Protein AF-A0A973T9R2-F1 (afdb_monomer)

Solvent-accessible surface area (backbone atoms only — not comparable to full-atom values): 7652 Å² total; per-residue (Å²): 137,86,81,77,84,55,82,90,50,76,92,58,53,75,46,63,43,57,31,94,32,31,40,74,56,87,58,43,52,46,70,20,38,47,49,65,21,97,86,52,51,66,20,32,44,98,87,63,55,50,24,37,37,25,41,32,60,52,87,89,75,90,58,93,91,60,88,49,51,20,28,37,34,35,34,57,46,86,82,59,87,58,26,47,37,45,78,46,32,70,44,27,43,48,70,53,49,47,52,45,41,58,73,61,56,57,79,26,38,71,45,43,37,56,49,40,61,68,42,70,58,60,74,78,76,70,79,78,78,81,125

Sequence (131 aa):
MRWDEVPEDRGRVRFAAPAGTVEGYGGRGLNGRALHPKAGYLFPDRYGEGWWVIFQPWPDQDGPGRKVPGDILACNDSYGDVVHVLVLAAGVWEDDAEAAFRAKVPASLGDAARVAAAVAHLSPRAPRAAG

Secondary structure (DSSP, 8-state):
------GGGTTPPEEEE-GGGEESSTT--EEEEE---TT-SEEE-TTS-EEEEEEEEPS----TTPPPEEEEEEES-SSSSSEEEEEEEEEEEHHHHHHHHHHH---SHHHHHHHHHTSPBPP--------

Nearest PDB structures (foldseek):
  5ay9-assembly1_A  TM=2.789E-01  e=5.767E+00  Ruminococcus albus 7 = DSM 20455

Structure (mmCIF, N/CA/C/O backbone):
data_AF-A0A973T9R2-F1
#
_entry.id   AF-A0A973T9R2-F1
#
loop_
_atom_site.group_PDB
_atom_site.id
_atom_site.type_symbol
_atom_site.label_atom_id
_atom_site.label_alt_id
_atom_site.label_comp_id
_atom_site.label_asym_id
_atom_site.label_entity_id
_atom_site.label_seq_id
_atom_site.pdbx_PDB_ins_code
_atom_site.Cartn_x
_atom_site.Cartn_y
_atom_site.Cartn_z
_atom_site.occupancy
_atom_site.B_iso_or_equiv
_atom_site.auth_seq_id
_atom_site.auth_comp_id
_atom_site.auth_asym_id
_atom_site.auth_atom_id
_atom_site.pdbx_PDB_model_num
ATOM 1 N N . MET A 1 1 ? -16.378 9.617 -14.327 1.00 37.06 1 MET A N 1
ATOM 2 C CA . MET A 1 1 ? -16.455 10.025 -12.908 1.00 37.06 1 MET A CA 1
ATOM 3 C C . MET A 1 1 ? -15.289 10.959 -12.652 1.00 37.06 1 MET A C 1
ATOM 5 O O . MET A 1 1 ? -14.155 10.553 -12.874 1.00 37.06 1 MET A O 1
ATOM 9 N N . ARG A 1 2 ? -15.571 12.227 -12.349 1.00 39.16 2 ARG A N 1
ATOM 10 C CA . ARG A 1 2 ? -14.562 13.265 -12.117 1.00 39.16 2 ARG A CA 1
ATOM 11 C C . ARG A 1 2 ? -14.284 13.260 -10.616 1.00 39.16 2 ARG A C 1
ATOM 13 O O . ARG A 1 2 ? -15.202 13.484 -9.840 1.00 39.16 2 ARG A O 1
ATOM 20 N N . TRP A 1 3 ? -13.077 12.862 -10.234 1.00 51.47 3 TRP A N 1
ATOM 21 C CA . TRP A 1 3 ? -12.670 12.761 -8.837 1.00 51.47 3 TRP A CA 1
ATOM 22 C C . TRP A 1 3 ? -11.975 14.063 -8.469 1.00 51.47 3 TRP A C 1
ATOM 24 O O . TRP A 1 3 ? -10.796 14.227 -8.774 1.00 51.47 3 TRP A O 1
ATOM 34 N N . ASP A 1 4 ? -12.739 14.998 -7.910 1.00 46.72 4 ASP A N 1
ATOM 35 C CA . ASP A 1 4 ? -12.203 16.264 -7.429 1.00 46.72 4 ASP A CA 1
ATOM 36 C C . ASP A 1 4 ? -11.236 16.009 -6.263 1.00 46.72 4 ASP A C 1
ATOM 38 O O . ASP A 1 4 ? -11.481 15.192 -5.375 1.00 46.72 4 ASP A O 1
ATOM 42 N N . GLU A 1 5 ? -10.089 16.669 -6.342 1.00 39.25 5 GLU A N 1
ATOM 43 C CA . GLU A 1 5 ? -8.958 16.574 -5.427 1.00 39.25 5 GLU A CA 1
ATOM 44 C C . GLU A 1 5 ? -9.387 17.047 -4.027 1.00 39.25 5 GLU A C 1
ATOM 46 O O . GLU A 1 5 ? -9.730 18.216 -3.827 1.00 39.25 5 GLU A O 1
ATOM 51 N N . VAL A 1 6 ? -9.418 16.136 -3.051 1.00 50.72 6 VAL A N 1
ATOM 52 C CA . VAL A 1 6 ? -9.781 16.475 -1.669 1.00 50.72 6 VAL A CA 1
ATOM 53 C C . VAL A 1 6 ? -8.596 17.229 -1.043 1.00 50.72 6 VAL A C 1
ATOM 55 O O . VAL A 1 6 ? -7.455 16.800 -1.215 1.00 50.72 6 VAL A O 1
ATOM 58 N N . PRO A 1 7 ? -8.796 18.343 -0.311 1.00 48.16 7 PRO A N 1
ATOM 59 C CA . PRO A 1 7 ? -7.695 19.153 0.234 1.00 48.16 7 PRO A CA 1
ATOM 60 C C . PRO A 1 7 ? -6.681 18.385 1.100 1.00 48.16 7 PRO A C 1
ATOM 62 O O . PRO A 1 7 ? -5.526 18.798 1.202 1.00 48.16 7 PRO A O 1
ATOM 65 N N . GLU A 1 8 ? -7.114 17.276 1.702 1.00 51.78 8 GLU A N 1
ATOM 66 C CA . GLU A 1 8 ? -6.324 16.363 2.540 1.00 51.78 8 GLU A CA 1
ATOM 67 C C . GLU A 1 8 ? -5.262 15.574 1.745 1.00 51.78 8 GLU A C 1
ATOM 69 O O . GLU A 1 8 ? -4.280 15.111 2.325 1.00 51.78 8 GLU A O 1
ATOM 74 N N . ASP A 1 9 ? -5.397 15.492 0.415 1.00 52.94 9 ASP A N 1
ATOM 75 C CA . ASP A 1 9 ? -4.474 14.783 -0.478 1.00 52.94 9 ASP A CA 1
ATOM 76 C C . ASP A 1 9 ? -3.363 15.685 -1.060 1.00 52.94 9 ASP A C 1
ATOM 78 O O . ASP A 1 9 ? -2.525 15.218 -1.836 1.00 52.94 9 ASP A O 1
ATOM 82 N N . ARG A 1 10 ? -3.292 16.974 -0.685 1.00 48.12 10 ARG A N 1
ATOM 83 C CA . ARG A 1 10 ? -2.258 17.898 -1.197 1.00 48.12 10 ARG A CA 1
ATOM 84 C C . ARG A 1 10 ? -0.843 17.389 -0.889 1.00 48.12 10 ARG A C 1
ATOM 86 O O . ARG A 1 10 ? -0.380 17.444 0.247 1.00 48.12 10 ARG A O 1
ATOM 93 N N . GLY A 1 11 ? -0.137 16.952 -1.935 1.00 58.12 11 GLY A N 1
ATOM 94 C CA . GLY A 1 11 ? 1.235 16.434 -1.868 1.00 58.12 11 GLY A CA 1
ATOM 95 C C . GLY A 1 11 ? 1.349 14.912 -1.730 1.00 58.12 11 GLY A C 1
ATOM 96 O O . GLY A 1 11 ? 2.468 14.402 -1.685 1.00 58.12 11 GLY A O 1
ATOM 97 N N . ARG A 1 12 ? 0.229 14.180 -1.686 1.00 70.62 12 ARG A N 1
ATOM 98 C CA . ARG A 1 12 ? 0.200 12.711 -1.685 1.00 70.62 12 ARG A CA 1
ATOM 99 C C . ARG A 1 12 ? 0.080 12.193 -3.118 1.00 70.62 12 ARG A C 1
ATOM 101 O O . ARG A 1 12 ? -0.707 12.706 -3.908 1.00 70.62 12 ARG A O 1
ATOM 108 N N . VAL A 1 13 ? 0.853 11.164 -3.466 1.00 80.00 13 VAL A N 1
ATOM 109 C CA . VAL A 1 13 ? 0.741 10.521 -4.784 1.00 80.00 13 VAL A CA 1
ATOM 110 C C . VAL A 1 13 ? -0.410 9.524 -4.750 1.00 80.00 13 VAL A C 1
ATOM 112 O O . VAL A 1 13 ? -0.435 8.617 -3.919 1.00 80.00 13 VAL A O 1
ATOM 115 N N . ARG A 1 14 ? -1.374 9.699 -5.653 1.00 81.06 14 ARG A N 1
ATOM 116 C CA . ARG A 1 14 ? -2.530 8.813 -5.788 1.00 81.06 14 ARG A CA 1
ATOM 117 C C . ARG A 1 14 ? -2.238 7.699 -6.785 1.00 81.06 14 ARG A C 1
ATOM 119 O O . ARG A 1 14 ? -1.619 7.932 -7.819 1.00 81.06 14 ARG A O 1
ATOM 126 N N . PHE A 1 15 ? -2.749 6.512 -6.487 1.00 84.69 15 PHE A N 1
ATOM 127 C CA . PHE A 1 15 ? -2.712 5.354 -7.364 1.00 84.69 15 PHE A CA 1
ATOM 128 C C . PHE A 1 15 ? -4.139 4.851 -7.571 1.00 84.69 15 PHE A C 1
ATOM 130 O O . PHE A 1 15 ? -4.838 4.523 -6.609 1.00 84.69 15 PHE A O 1
ATOM 137 N N . ALA A 1 16 ? -4.591 4.806 -8.821 1.00 85.88 16 ALA A N 1
ATOM 138 C CA . ALA A 1 16 ? -5.943 4.382 -9.148 1.00 85.88 16 ALA A CA 1
ATOM 139 C C . ALA A 1 16 ? -5.944 3.454 -10.360 1.00 85.88 16 ALA A C 1
ATOM 141 O O . ALA A 1 16 ? -5.276 3.729 -11.352 1.00 85.88 16 ALA A O 1
ATOM 142 N N . ALA A 1 17 ? -6.732 2.385 -10.275 1.00 85.50 17 ALA A N 1
ATOM 143 C CA . ALA A 1 17 ? -6.922 1.423 -11.351 1.00 85.50 17 ALA A CA 1
ATOM 144 C C . ALA A 1 17 ? -8.376 0.923 -11.337 1.00 85.50 17 ALA A C 1
ATOM 146 O O . ALA A 1 17 ? -8.913 0.628 -10.264 1.00 85.50 17 ALA A O 1
ATOM 147 N N . PRO A 1 18 ? -9.064 0.844 -12.486 1.00 84.69 18 PRO A N 1
ATOM 148 C CA . PRO A 1 18 ? -10.431 0.341 -12.532 1.00 84.69 18 PRO A CA 1
ATOM 149 C C . PRO A 1 18 ? -10.499 -1.160 -12.207 1.00 84.69 18 PRO A C 1
ATOM 151 O O . PRO A 1 18 ? -9.586 -1.920 -12.492 1.00 84.69 18 PRO A O 1
ATOM 154 N N . ALA A 1 19 ? -11.629 -1.613 -11.658 1.00 83.94 19 ALA A N 1
ATOM 155 C CA . ALA A 1 19 ? -11.846 -3.010 -11.257 1.00 83.94 19 ALA A CA 1
ATOM 156 C C . ALA A 1 19 ? -11.546 -4.049 -12.356 1.00 83.94 19 ALA A C 1
ATOM 158 O O . ALA A 1 19 ? -11.054 -5.132 -12.062 1.00 83.94 19 ALA A O 1
ATOM 159 N N . GLY A 1 20 ? -11.820 -3.709 -13.620 1.00 82.44 20 GLY A N 1
ATOM 160 C CA . GLY A 1 20 ? -11.590 -4.594 -14.766 1.00 82.44 20 GLY A CA 1
ATOM 161 C C . GLY A 1 20 ? -10.125 -4.755 -15.180 1.00 82.44 20 GLY A C 1
ATOM 162 O O . GLY A 1 20 ? -9.849 -5.586 -16.035 1.00 82.44 20 GLY A O 1
ATOM 163 N N . THR A 1 21 ? -9.205 -3.983 -14.599 1.00 84.69 21 THR A N 1
ATOM 164 C CA . THR A 1 21 ? -7.768 -4.039 -14.905 1.00 84.69 21 THR A CA 1
ATOM 165 C C . THR A 1 21 ? -6.946 -4.452 -13.686 1.00 84.69 21 THR A C 1
ATOM 167 O O . THR A 1 21 ? -5.733 -4.305 -13.704 1.00 84.69 21 THR A O 1
ATOM 170 N N . VAL A 1 22 ? -7.580 -4.909 -12.599 1.00 85.06 22 VAL A N 1
ATOM 171 C CA . VAL A 1 22 ? -6.899 -5.260 -11.345 1.00 85.06 22 VAL A CA 1
ATOM 172 C C . VAL A 1 22 ? -6.923 -6.767 -11.133 1.00 85.06 22 VAL A C 1
ATOM 174 O O . VAL A 1 22 ? -7.982 -7.374 -10.966 1.00 85.06 22 VAL A O 1
ATOM 177 N N . GLU A 1 23 ? -5.739 -7.360 -11.040 1.00 86.06 23 GLU A N 1
ATOM 178 C CA . GLU A 1 23 ? -5.553 -8.769 -10.708 1.00 86.06 23 GLU A CA 1
ATOM 179 C C . GLU A 1 23 ? -4.979 -8.936 -9.298 1.00 86.06 23 GLU A C 1
ATOM 181 O O . GLU A 1 23 ? -4.170 -8.139 -8.835 1.00 86.06 23 GLU A O 1
ATOM 186 N N . GLY A 1 24 ? -5.394 -9.991 -8.591 1.00 83.50 24 GLY A N 1
ATOM 187 C CA . GLY A 1 24 ? -4.877 -10.304 -7.250 1.00 83.50 24 GLY A CA 1
ATOM 188 C C . GLY A 1 24 ? -5.596 -9.614 -6.082 1.00 83.50 24 GLY A C 1
ATOM 189 O O . GLY A 1 24 ? -5.279 -9.893 -4.929 1.00 83.50 24 GLY A O 1
ATOM 190 N N . TYR A 1 25 ? -6.618 -8.786 -6.344 1.00 89.25 25 TYR A N 1
ATOM 191 C CA . TYR A 1 25 ? -7.376 -8.069 -5.302 1.00 89.25 25 TYR A CA 1
ATOM 192 C C . TYR A 1 25 ? -8.903 -8.282 -5.350 1.00 89.25 25 TYR A C 1
ATOM 194 O O . TYR A 1 25 ? -9.704 -7.403 -5.020 1.00 89.25 25 TYR A O 1
ATOM 202 N N . GLY A 1 26 ? -9.328 -9.483 -5.753 1.00 82.56 26 GLY A N 1
ATOM 203 C CA . GLY A 1 26 ? -10.739 -9.889 -5.723 1.00 82.56 26 GLY A CA 1
ATOM 204 C C . GLY A 1 26 ? -11.635 -9.129 -6.707 1.00 82.56 26 GLY A C 1
ATOM 205 O O . GLY A 1 26 ? -12.802 -8.900 -6.403 1.00 82.56 26 GLY A O 1
ATOM 206 N N . GLY A 1 27 ? -11.087 -8.692 -7.848 1.00 78.62 27 GLY A N 1
ATOM 207 C CA . GLY A 1 27 ? -11.819 -7.941 -8.876 1.00 78.62 27 GLY A CA 1
ATOM 208 C C . GLY A 1 27 ? -12.251 -6.538 -8.442 1.00 78.62 27 GLY A C 1
ATOM 209 O O . GLY A 1 27 ? -13.145 -5.955 -9.047 1.00 78.62 27 GLY A O 1
ATOM 210 N N . ARG A 1 28 ? -11.665 -6.001 -7.364 1.00 82.75 28 ARG A N 1
ATOM 211 C CA . ARG A 1 28 ? -11.933 -4.644 -6.879 1.00 82.75 28 ARG A CA 1
ATOM 212 C C . ARG A 1 28 ? -10.999 -3.653 -7.558 1.00 82.75 28 ARG A C 1
ATOM 214 O O . ARG A 1 28 ? -9.825 -3.942 -7.759 1.00 82.75 28 ARG A O 1
ATOM 221 N N . GLY A 1 29 ? -11.524 -2.471 -7.872 1.00 85.31 29 GLY A N 1
ATOM 222 C CA . GLY A 1 29 ? -10.698 -1.353 -8.316 1.00 85.31 29 GLY A CA 1
ATOM 223 C C . GLY A 1 29 ? -9.809 -0.837 -7.189 1.00 85.31 29 GLY A C 1
ATOM 224 O O . GLY A 1 29 ? -10.063 -1.082 -6.008 1.00 85.31 29 GLY A O 1
ATOM 225 N N . LEU A 1 30 ? -8.789 -0.087 -7.577 1.00 86.69 30 LEU A N 1
ATOM 226 C CA . LEU A 1 30 ? -7.888 0.609 -6.679 1.00 86.69 30 LEU A CA 1
ATOM 227 C C . LEU A 1 30 ? -8.178 2.103 -6.717 1.00 86.69 30 LEU A C 1
ATOM 229 O O . LEU A 1 30 ? -8.393 2.704 -7.771 1.00 86.69 30 LEU A O 1
ATOM 233 N N . ASN A 1 31 ? -8.149 2.697 -5.541 1.00 87.50 31 ASN A N 1
ATOM 234 C CA . ASN A 1 31 ? -8.163 4.122 -5.297 1.00 87.50 31 ASN A CA 1
ATOM 235 C C . ASN A 1 31 ? -7.416 4.364 -3.984 1.00 87.50 31 ASN A C 1
ATOM 237 O O . ASN A 1 31 ? -8.036 4.578 -2.942 1.00 87.50 31 ASN A O 1
ATOM 241 N N . GLY A 1 32 ? -6.097 4.213 -4.036 1.00 86.81 32 GLY A N 1
ATOM 242 C CA . GLY A 1 32 ? -5.229 4.275 -2.873 1.00 86.81 32 GLY A CA 1
ATOM 243 C C . GLY A 1 32 ? -4.226 5.417 -2.947 1.00 86.81 32 GLY A C 1
ATOM 244 O O . GLY A 1 32 ? -4.077 6.105 -3.961 1.00 86.81 32 GLY A O 1
ATOM 245 N N . ARG A 1 33 ? -3.525 5.613 -1.835 1.00 88.12 33 ARG A N 1
ATOM 246 C CA . ARG A 1 33 ? -2.510 6.653 -1.655 1.00 88.12 33 ARG A CA 1
ATOM 247 C C . ARG A 1 33 ? -1.159 6.006 -1.432 1.00 88.12 33 ARG A C 1
ATOM 249 O O . ARG A 1 33 ? -1.055 5.086 -0.629 1.00 88.12 33 ARG A O 1
ATOM 256 N N . ALA A 1 34 ? -0.129 6.465 -2.129 1.00 88.25 34 ALA A N 1
ATOM 257 C CA . ALA A 1 34 ? 1.212 5.930 -1.967 1.00 88.25 34 ALA A CA 1
ATOM 258 C C . ALA A 1 34 ? 1.727 6.202 -0.547 1.00 88.25 34 ALA A C 1
ATOM 260 O O . ALA A 1 34 ? 1.740 7.345 -0.084 1.00 88.25 34 ALA A O 1
ATOM 261 N N . LEU A 1 35 ? 2.172 5.148 0.136 1.00 86.19 35 LEU A N 1
ATOM 262 C CA . LEU A 1 35 ? 2.829 5.276 1.430 1.00 86.19 35 LEU A CA 1
ATOM 263 C C . LEU A 1 35 ? 4.244 5.802 1.170 1.00 86.19 35 LEU A C 1
ATOM 265 O O . LEU A 1 35 ? 5.045 5.137 0.521 1.00 86.19 35 LEU A O 1
ATOM 269 N N . HIS A 1 36 ? 4.529 7.027 1.623 1.00 70.12 36 HIS A N 1
ATOM 270 C CA . HIS A 1 36 ? 5.759 7.757 1.303 1.00 70.12 36 HIS A CA 1
ATOM 271 C C . HIS A 1 36 ? 6.856 7.534 2.361 1.00 70.12 36 HIS A C 1
ATOM 273 O O . HIS A 1 36 ? 6.892 8.246 3.369 1.00 70.12 36 HIS A O 1
ATOM 279 N N . PRO A 1 37 ? 7.846 6.649 2.153 1.00 62.28 37 PRO A N 1
ATOM 280 C CA . PRO A 1 37 ? 9.127 6.800 2.824 1.00 62.28 37 PRO A CA 1
ATOM 281 C C . PRO A 1 37 ? 9.969 7.860 2.115 1.00 62.28 37 PRO A C 1
ATOM 283 O O . PRO A 1 37 ? 9.849 8.071 0.911 1.00 62.28 37 PRO A O 1
ATOM 286 N N . LYS A 1 38 ? 10.891 8.502 2.842 1.00 61.75 38 LYS A N 1
ATOM 287 C CA . LYS A 1 38 ? 11.829 9.507 2.293 1.00 61.75 38 LYS A CA 1
ATOM 288 C C . LYS A 1 38 ? 12.603 9.050 1.038 1.00 61.75 38 LYS A C 1
ATOM 290 O O . LYS A 1 38 ? 13.135 9.899 0.336 1.00 61.75 38 LYS A O 1
ATOM 295 N N . ALA A 1 39 ? 12.683 7.743 0.786 1.00 61.62 39 ALA A N 1
ATOM 296 C CA . ALA A 1 39 ? 13.410 7.129 -0.323 1.00 61.62 39 ALA A CA 1
ATOM 297 C C . ALA A 1 39 ? 12.636 7.078 -1.659 1.00 61.62 39 ALA A C 1
ATOM 299 O O . ALA A 1 39 ? 13.231 6.728 -2.673 1.00 61.62 39 ALA A O 1
ATOM 300 N N . GLY A 1 40 ? 11.346 7.433 -1.683 1.00 74.75 40 GLY A N 1
ATOM 301 C CA . GLY A 1 40 ? 10.495 7.348 -2.878 1.00 74.75 40 GLY A CA 1
ATOM 302 C C . GLY A 1 40 ? 9.353 6.343 -2.716 1.00 74.75 40 GLY A C 1
ATOM 303 O O . GLY A 1 40 ? 9.103 5.862 -1.616 1.00 74.75 40 GLY A O 1
ATOM 304 N N . TYR A 1 41 ? 8.642 6.057 -3.809 1.00 76.31 41 TYR A N 1
ATOM 305 C CA . TYR A 1 41 ? 7.382 5.290 -3.794 1.00 76.31 41 TYR A CA 1
ATOM 306 C C . TYR A 1 41 ? 7.462 3.918 -4.472 1.00 76.31 41 TYR A C 1
ATOM 308 O O . TYR A 1 41 ? 6.515 3.139 -4.380 1.00 76.31 41 TYR A O 1
ATOM 316 N N . LEU A 1 42 ? 8.570 3.649 -5.168 1.00 85.44 42 LEU A N 1
ATOM 317 C CA . LEU A 1 42 ? 8.809 2.420 -5.914 1.00 85.44 42 LEU A CA 1
ATOM 318 C C . LEU A 1 42 ? 9.830 1.566 -5.175 1.00 85.44 42 LEU A C 1
ATOM 320 O O . LEU A 1 42 ? 10.940 2.020 -4.893 1.00 85.44 42 LEU A O 1
ATOM 324 N N . PHE A 1 43 ? 9.459 0.322 -4.905 1.00 88.19 43 PHE A N 1
ATOM 325 C CA . PHE A 1 43 ? 10.304 -0.641 -4.216 1.00 88.19 43 PHE A CA 1
ATOM 326 C C . PHE A 1 43 ? 10.625 -1.790 -5.164 1.00 88.19 43 PHE A C 1
ATOM 328 O O . PHE A 1 43 ? 9.697 -2.466 -5.612 1.00 88.19 43 PHE A O 1
ATOM 335 N N . PRO A 1 44 ? 11.907 -2.028 -5.484 1.00 90.94 44 PRO A N 1
ATOM 336 C CA . PRO A 1 44 ? 12.278 -3.118 -6.365 1.00 90.94 44 PRO A CA 1
ATOM 337 C C . PRO A 1 44 ? 11.984 -4.469 -5.707 1.00 90.94 44 PRO A C 1
ATOM 339 O O . PRO A 1 44 ? 12.226 -4.667 -4.508 1.00 90.94 44 PRO A O 1
ATOM 342 N N . ASP A 1 45 ? 11.479 -5.408 -6.496 1.00 90.94 45 ASP A N 1
ATOM 343 C CA . ASP A 1 45 ? 11.400 -6.814 -6.125 1.00 90.94 45 ASP A CA 1
ATOM 344 C C . ASP A 1 45 ? 12.745 -7.538 -6.349 1.00 90.94 45 ASP A C 1
ATOM 346 O O . ASP A 1 45 ? 13.775 -6.927 -6.640 1.00 90.94 45 ASP A O 1
ATOM 350 N N . ARG A 1 46 ? 12.761 -8.871 -6.201 1.00 90.25 46 ARG A N 1
ATOM 351 C CA . ARG A 1 46 ? 13.985 -9.675 -6.386 1.00 90.25 46 ARG A CA 1
ATOM 352 C C . ARG A 1 46 ? 14.504 -9.7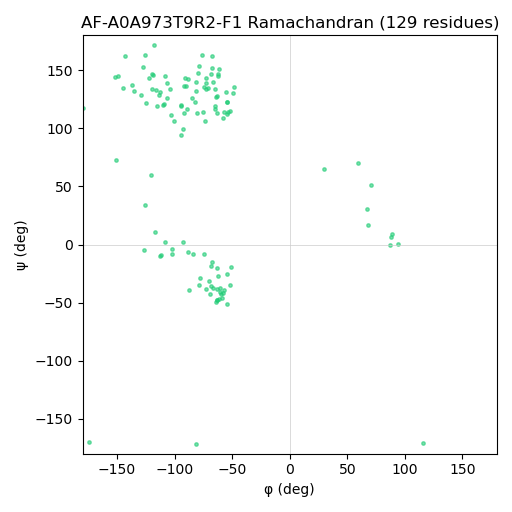10 -7.831 1.00 90.25 46 ARG A C 1
ATOM 354 O O . ARG A 1 46 ? 15.631 -10.150 -8.040 1.00 90.25 46 ARG A O 1
ATOM 361 N N . TYR A 1 47 ? 13.688 -9.305 -8.800 1.00 89.12 47 TYR A N 1
ATOM 362 C CA . TYR A 1 47 ? 14.024 -9.235 -10.220 1.00 89.12 47 TYR A CA 1
ATOM 363 C C . TYR A 1 47 ? 14.319 -7.797 -10.677 1.00 89.12 47 TYR A C 1
ATOM 365 O O . TYR A 1 47 ? 14.737 -7.598 -11.815 1.00 89.12 47 TYR A O 1
ATOM 373 N N . GLY A 1 48 ? 14.162 -6.809 -9.789 1.00 86.38 48 GLY A N 1
ATOM 374 C CA . GLY A 1 48 ? 14.379 -5.392 -10.073 1.00 86.38 48 GLY A CA 1
ATOM 375 C C . GLY A 1 48 ? 13.149 -4.669 -10.627 1.00 86.38 48 GLY A C 1
ATOM 376 O O . GLY A 1 48 ? 13.265 -3.500 -10.991 1.00 86.38 48 GLY A O 1
ATOM 377 N N . GLU A 1 49 ? 11.984 -5.321 -10.677 1.00 88.38 49 GLU A N 1
ATOM 378 C CA . GLU A 1 49 ? 10.726 -4.678 -11.062 1.00 88.38 49 GLU A CA 1
ATOM 379 C C . GLU A 1 49 ? 10.261 -3.754 -9.933 1.00 88.38 49 GLU A C 1
ATOM 381 O O . GLU A 1 49 ? 10.305 -4.129 -8.762 1.00 88.38 49 GLU A O 1
ATOM 386 N N . GLY A 1 50 ? 9.856 -2.527 -10.265 1.00 88.31 50 GLY A N 1
ATOM 387 C CA . GLY A 1 50 ? 9.442 -1.530 -9.281 1.00 88.31 50 GLY A CA 1
ATOM 388 C C . GLY A 1 50 ? 7.975 -1.682 -8.899 1.00 88.31 50 GLY A C 1
ATOM 389 O O . GLY A 1 50 ? 7.111 -1.631 -9.762 1.00 88.31 50 GLY A O 1
ATOM 390 N N . TRP A 1 51 ? 7.691 -1.789 -7.603 1.00 90.88 51 TRP A N 1
ATOM 391 C CA . TRP A 1 51 ? 6.330 -1.892 -7.080 1.00 90.88 51 TRP A CA 1
ATOM 392 C C . TRP A 1 51 ? 5.957 -0.655 -6.272 1.00 90.88 51 TRP A C 1
ATOM 394 O O . TRP A 1 51 ? 6.687 -0.247 -5.366 1.00 90.88 51 TRP A O 1
ATOM 404 N N . TRP A 1 52 ? 4.794 -0.085 -6.561 1.00 91.00 52 TRP A N 1
ATOM 405 C CA . TRP A 1 52 ? 4.161 0.928 -5.728 1.00 91.00 52 TRP A CA 1
ATOM 406 C C . TRP A 1 52 ? 3.654 0.293 -4.449 1.00 91.00 52 TRP A C 1
ATOM 408 O O . TRP A 1 52 ? 2.989 -0.732 -4.515 1.00 91.00 52 TRP A O 1
ATOM 418 N N . VAL A 1 53 ? 3.891 0.917 -3.297 1.00 91.50 53 VAL A N 1
ATOM 419 C CA . VAL A 1 53 ? 3.219 0.520 -2.054 1.00 91.50 53 VAL A CA 1
ATOM 420 C C . VAL A 1 53 ? 2.219 1.592 -1.665 1.00 91.50 53 VAL A C 1
ATOM 422 O O . VAL A 1 53 ? 2.573 2.757 -1.478 1.00 91.50 53 VAL A O 1
ATOM 425 N N . ILE A 1 54 ? 0.957 1.194 -1.567 1.00 91.75 54 ILE A N 1
ATOM 426 C CA . ILE A 1 54 ? -0.171 2.097 -1.370 1.00 91.75 54 ILE A CA 1
ATOM 427 C C . ILE A 1 54 ? -1.007 1.661 -0.172 1.00 91.75 54 ILE A C 1
ATOM 429 O O . ILE A 1 54 ? -1.085 0.479 0.159 1.00 91.75 54 ILE A O 1
ATOM 433 N N . PHE A 1 55 ? -1.675 2.622 0.447 1.00 92.62 55 PHE A N 1
ATOM 434 C CA . PHE A 1 55 ? -2.787 2.389 1.347 1.00 92.62 55 PHE A CA 1
ATOM 435 C C . PHE A 1 55 ? -4.096 2.506 0.564 1.00 92.62 55 PHE A C 1
ATOM 437 O O . PHE A 1 55 ? -4.397 3.556 -0.009 1.00 92.62 55 PHE A O 1
ATOM 444 N N . GLN A 1 56 ? -4.862 1.421 0.531 1.00 92.44 56 GLN A N 1
ATOM 445 C CA . GLN A 1 56 ? -6.184 1.342 -0.071 1.00 92.44 56 GLN A CA 1
ATOM 446 C C . GLN A 1 56 ? -7.246 1.443 1.031 1.00 92.44 56 GLN A C 1
ATOM 448 O O . GLN A 1 56 ? -7.456 0.461 1.748 1.00 92.44 56 GLN A O 1
ATOM 453 N N . PRO A 1 57 ? -7.954 2.575 1.168 1.00 90.12 57 PRO A N 1
ATOM 454 C CA . PRO A 1 57 ? -9.065 2.671 2.107 1.00 90.12 57 PRO A CA 1
ATOM 455 C C . PRO A 1 57 ? -10.183 1.690 1.730 1.00 90.12 57 PRO A C 1
ATOM 457 O O . PRO A 1 57 ? -10.427 1.424 0.545 1.00 90.12 57 PRO A O 1
ATOM 460 N N . TRP A 1 58 ? -10.873 1.154 2.738 1.00 87.88 58 TRP A N 1
ATOM 461 C CA . TRP A 1 58 ? -12.087 0.367 2.519 1.00 87.88 58 TRP A CA 1
ATOM 462 C C . TRP A 1 58 ? -13.233 1.255 2.002 1.00 87.88 58 TRP A C 1
ATOM 464 O O . TRP A 1 58 ? -13.313 2.426 2.381 1.00 87.88 58 TRP A O 1
ATOM 474 N N . PRO A 1 59 ? -14.128 0.725 1.146 1.00 73.25 59 PRO A N 1
ATOM 475 C CA . PRO A 1 59 ? -15.304 1.467 0.699 1.00 73.25 59 PRO A CA 1
ATOM 476 C C . PRO A 1 59 ? -16.219 1.836 1.887 1.00 73.25 59 PRO A C 1
ATOM 478 O O . PRO A 1 59 ? -16.265 1.119 2.887 1.00 73.25 59 PRO A O 1
ATOM 481 N N . ASP A 1 60 ? -16.948 2.948 1.755 1.00 60.28 60 ASP A N 1
ATOM 482 C CA . ASP A 1 60 ? -17.973 3.455 2.688 1.00 60.28 60 ASP A CA 1
ATOM 483 C C . ASP A 1 60 ? -17.498 4.004 4.043 1.00 60.28 60 ASP A C 1
ATOM 485 O O . ASP A 1 60 ? -18.039 3.645 5.089 1.00 60.28 60 ASP A O 1
ATOM 489 N N . GLN A 1 61 ? -16.526 4.919 4.068 1.00 58.16 61 GLN A N 1
ATOM 490 C CA . GLN A 1 61 ? -16.177 5.653 5.295 1.00 58.16 61 GLN A CA 1
ATOM 491 C C . GLN A 1 61 ? -16.340 7.167 5.109 1.00 58.16 61 GLN A C 1
ATOM 493 O O . GLN A 1 61 ? -15.398 7.938 5.266 1.00 58.16 61 GLN A O 1
ATOM 498 N N . ASP A 1 62 ? -17.564 7.595 4.793 1.00 44.12 62 ASP A N 1
ATOM 499 C CA . ASP A 1 62 ? -17.952 9.002 4.871 1.00 44.12 62 ASP A CA 1
ATOM 500 C C . ASP A 1 62 ? -18.116 9.404 6.343 1.00 44.12 62 ASP A C 1
ATOM 502 O O . ASP A 1 62 ? -19.070 9.024 7.028 1.00 44.12 62 ASP A O 1
ATOM 506 N N . GLY A 1 63 ? -17.159 10.168 6.863 1.00 50.81 63 GLY A N 1
ATOM 507 C CA . GLY A 1 63 ? -17.260 10.762 8.189 1.00 50.81 63 GLY A CA 1
ATOM 508 C C . GLY A 1 63 ? -16.034 11.606 8.533 1.00 50.81 63 GLY A C 1
ATOM 509 O O . GLY A 1 63 ? -14.941 11.048 8.638 1.00 50.81 63 GLY A O 1
ATOM 510 N N . PRO A 1 64 ? -16.176 12.926 8.757 1.00 43.12 64 PRO A N 1
ATOM 511 C CA . PRO A 1 64 ? -15.041 13.758 9.136 1.00 43.12 64 PRO A CA 1
ATOM 512 C C . PRO A 1 64 ? -14.474 13.306 10.492 1.00 43.12 64 PRO A C 1
ATOM 514 O O . PRO A 1 64 ? -15.203 13.185 11.478 1.00 43.12 64 PRO A O 1
ATOM 517 N N . GLY A 1 65 ? -13.162 13.053 10.539 1.00 56.03 65 GLY A N 1
ATOM 518 C CA . GLY A 1 65 ? -12.403 12.823 11.776 1.00 56.03 65 GLY A CA 1
ATOM 519 C C . GLY A 1 65 ? -12.317 11.380 12.292 1.00 56.03 65 GLY A C 1
ATOM 520 O O . GLY A 1 65 ? -11.836 11.175 13.408 1.00 56.03 65 GLY A O 1
ATOM 521 N N . ARG A 1 66 ? -12.756 10.365 11.533 1.00 64.88 66 ARG A N 1
ATOM 522 C CA . ARG A 1 66 ? -12.526 8.953 11.893 1.00 64.88 66 ARG A CA 1
ATOM 523 C C . ARG A 1 66 ? -11.222 8.437 11.290 1.00 64.88 66 ARG A C 1
ATOM 525 O O . ARG A 1 66 ? -10.964 8.654 10.113 1.00 64.88 66 ARG A O 1
ATOM 532 N N . LYS A 1 67 ? -10.444 7.698 12.094 1.00 76.62 67 LYS A N 1
ATOM 533 C CA . LYS A 1 67 ? -9.327 6.880 11.598 1.00 76.62 67 LYS A CA 1
ATOM 534 C C . LYS A 1 67 ? -9.812 6.035 10.421 1.00 76.62 67 LYS A C 1
ATOM 536 O O . LYS A 1 67 ? -10.851 5.382 10.538 1.00 76.62 67 LYS A O 1
ATOM 541 N N . VAL A 1 68 ? -9.071 6.053 9.319 1.00 86.31 68 VAL A N 1
ATOM 542 C CA . VAL A 1 68 ? -9.463 5.383 8.077 1.00 86.31 68 VAL A CA 1
ATOM 543 C C . VAL A 1 68 ? -8.931 3.947 8.095 1.00 86.31 68 VAL A C 1
ATOM 545 O O . VAL A 1 68 ? -7.714 3.759 8.168 1.00 86.31 68 VAL A O 1
ATOM 548 N N . PRO A 1 69 ? -9.801 2.922 8.087 1.00 90.69 69 PRO A N 1
ATOM 549 C CA . PRO A 1 69 ? -9.379 1.540 7.934 1.00 90.69 69 PRO A CA 1
ATOM 550 C C . PRO A 1 69 ? -9.111 1.222 6.458 1.00 90.69 69 PRO A C 1
ATOM 552 O O . PRO A 1 69 ? -9.780 1.736 5.556 1.00 90.69 69 PRO A O 1
ATOM 555 N N . GLY A 1 70 ? -8.151 0.344 6.208 1.00 92.38 70 GLY A N 1
ATOM 556 C CA . GLY A 1 70 ? -7.799 -0.047 4.853 1.00 92.38 70 GLY A CA 1
ATOM 557 C C . GLY A 1 70 ? -6.774 -1.163 4.800 1.00 92.38 70 GLY A C 1
ATOM 558 O O . GLY A 1 70 ? -6.441 -1.781 5.812 1.00 92.38 70 GLY A O 1
ATOM 559 N N . ASP A 1 71 ? -6.273 -1.391 3.596 1.00 93.81 71 ASP A N 1
ATOM 560 C CA . ASP A 1 71 ? -5.303 -2.430 3.282 1.00 93.81 71 ASP A CA 1
ATOM 561 C C . ASP A 1 71 ? -4.013 -1.789 2.748 1.00 93.81 71 ASP A C 1
ATOM 563 O O . ASP A 1 71 ? -4.046 -0.764 2.066 1.00 93.81 71 ASP A O 1
ATOM 567 N N . ILE A 1 72 ? -2.863 -2.392 3.047 1.00 93.88 72 ILE A N 1
ATOM 568 C CA . ILE A 1 72 ? -1.574 -2.030 2.450 1.00 93.88 72 ILE A CA 1
ATOM 569 C C . ILE A 1 72 ? -1.342 -2.957 1.268 1.00 93.88 72 ILE A C 1
ATOM 571 O O . ILE A 1 72 ? -1.267 -4.177 1.431 1.00 93.88 72 ILE A O 1
ATOM 575 N N . LEU A 1 73 ? -1.206 -2.376 0.084 1.00 94.19 73 LEU A N 1
ATOM 576 C CA . LEU A 1 73 ? -1.082 -3.099 -1.173 1.00 94.19 73 LEU A CA 1
ATOM 577 C C . LEU A 1 73 ? 0.249 -2.775 -1.843 1.00 94.19 73 LEU A C 1
ATOM 579 O O . LEU A 1 73 ? 0.724 -1.644 -1.755 1.00 94.19 73 LEU A O 1
ATOM 583 N N . ALA A 1 74 ? 0.820 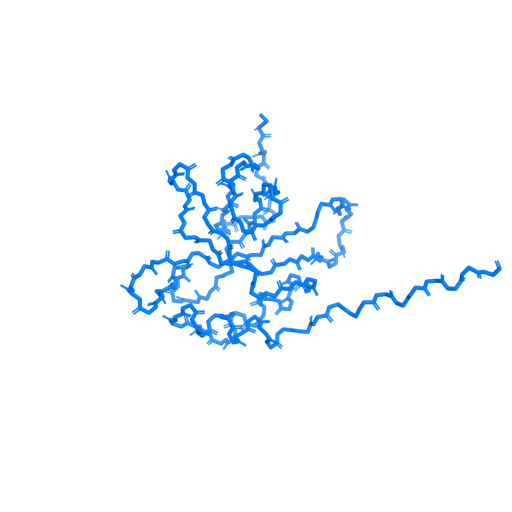-3.753 -2.541 1.00 92.56 74 ALA A N 1
ATOM 584 C CA . ALA A 1 74 ? 1.848 -3.523 -3.544 1.00 92.56 74 ALA A CA 1
ATOM 585 C C . ALA A 1 74 ? 1.241 -3.654 -4.943 1.00 92.56 74 ALA A C 1
ATOM 587 O O . ALA A 1 74 ? 0.523 -4.618 -5.203 1.00 92.56 74 ALA A O 1
ATOM 588 N N . CYS A 1 75 ? 1.538 -2.714 -5.836 1.00 90.75 75 CYS A N 1
ATOM 589 C CA . CYS A 1 75 ? 1.015 -2.667 -7.199 1.00 90.75 75 CYS A CA 1
ATOM 590 C C . CYS A 1 75 ? 2.166 -2.507 -8.200 1.00 90.75 75 CYS A C 1
ATOM 592 O O . CYS A 1 75 ? 2.998 -1.617 -8.027 1.00 90.75 75 CYS A O 1
ATOM 594 N N . ASN A 1 76 ? 2.235 -3.358 -9.223 1.00 86.62 76 ASN A N 1
ATOM 595 C CA . ASN A 1 76 ? 3.393 -3.398 -10.125 1.00 86.62 76 ASN A CA 1
ATOM 596 C C . ASN A 1 76 ? 3.410 -2.266 -11.167 1.00 86.62 76 ASN A C 1
ATOM 598 O O . ASN A 1 76 ? 4.478 -1.832 -11.580 1.00 86.62 76 ASN A O 1
ATOM 602 N N . ASP A 1 77 ? 2.249 -1.754 -11.579 1.00 74.00 77 ASP A N 1
ATOM 603 C CA . ASP A 1 77 ? 2.177 -0.728 -12.621 1.00 74.00 77 ASP A CA 1
ATOM 604 C C . ASP A 1 77 ? 0.937 0.163 -12.460 1.00 74.00 77 ASP A C 1
ATOM 606 O O . ASP A 1 77 ? -0.120 -0.317 -12.070 1.00 74.00 77 ASP A O 1
ATOM 610 N N . SER A 1 78 ? 1.051 1.459 -12.767 1.00 56.84 78 SER A N 1
ATOM 611 C CA . SER A 1 78 ? -0.084 2.394 -12.843 1.00 56.84 78 SER A CA 1
ATOM 612 C C . SER A 1 78 ? -0.529 2.708 -14.278 1.00 56.84 78 SER A C 1
ATOM 614 O O . SER A 1 78 ? -1.535 3.396 -14.444 1.00 56.84 78 SER A O 1
ATOM 616 N N . TYR A 1 79 ? 0.217 2.271 -15.301 1.00 55.44 79 TYR A N 1
ATOM 617 C CA . TYR A 1 79 ? -0.015 2.626 -16.711 1.00 55.44 79 TYR A CA 1
ATOM 618 C C . TYR A 1 79 ? -0.140 1.428 -17.670 1.00 55.44 79 TYR A C 1
ATOM 620 O O . TYR A 1 79 ? -0.427 1.640 -18.848 1.00 55.44 79 TYR A O 1
ATOM 628 N N . GLY A 1 80 ? 0.057 0.197 -17.195 1.00 58.91 80 GLY A N 1
ATOM 629 C CA . GLY A 1 80 ? -0.155 -1.027 -17.968 1.00 58.91 80 GLY A CA 1
ATOM 630 C C . GLY A 1 80 ? -1.633 -1.407 -18.130 1.00 58.91 80 GLY A C 1
ATOM 631 O O . GLY A 1 80 ? -2.498 -0.944 -17.387 1.00 58.91 80 GLY A O 1
ATOM 632 N N . ASP A 1 81 ? -1.920 -2.292 -19.092 1.00 69.88 81 ASP A N 1
ATOM 633 C CA . ASP A 1 81 ? -3.275 -2.815 -19.350 1.00 69.88 81 ASP A CA 1
ATOM 634 C C . ASP A 1 81 ? -3.848 -3.599 -18.152 1.00 69.88 81 ASP A C 1
ATOM 636 O O . ASP A 1 81 ? -5.065 -3.662 -17.961 1.00 69.88 81 ASP A O 1
ATOM 640 N N . VAL A 1 82 ? -2.966 -4.184 -17.331 1.00 80.75 82 VAL A N 1
ATOM 641 C CA . VAL A 1 82 ? -3.300 -4.945 -16.123 1.00 80.75 82 VAL A CA 1
ATOM 642 C C . VAL A 1 82 ? -2.378 -4.529 -14.979 1.00 80.75 82 VAL A C 1
ATOM 644 O O . VAL A 1 82 ? -1.159 -4.489 -15.125 1.00 80.75 82 VAL A O 1
ATOM 647 N N . VAL A 1 83 ? -2.978 -4.255 -13.824 1.00 85.06 83 VAL A N 1
ATOM 648 C CA . VAL A 1 83 ? -2.316 -3.939 -12.561 1.00 85.06 83 VAL A CA 1
ATOM 649 C C . VAL A 1 83 ? -2.368 -5.169 -11.666 1.00 85.06 83 VAL A C 1
ATOM 651 O O . VAL A 1 83 ? -3.433 -5.555 -11.174 1.00 85.06 83 VAL A O 1
ATOM 654 N N . HIS A 1 84 ? -1.213 -5.777 -11.423 1.00 87.94 84 HIS A N 1
ATOM 655 C CA . HIS A 1 84 ? -1.070 -6.860 -10.463 1.00 87.94 84 HIS A CA 1
ATOM 656 C C . HIS A 1 84 ? -0.940 -6.299 -9.052 1.00 87.94 84 HIS A C 1
ATOM 658 O O . HIS A 1 84 ? -0.146 -5.394 -8.784 1.00 87.94 84 HIS A O 1
ATOM 664 N N . VAL A 1 85 ? -1.715 -6.874 -8.137 1.00 90.38 85 VAL A N 1
ATOM 665 C CA . VAL A 1 85 ? -1.783 -6.455 -6.743 1.00 90.38 85 VAL A CA 1
ATOM 666 C C . VAL A 1 85 ? -1.377 -7.586 -5.819 1.00 90.38 85 VAL A C 1
ATOM 668 O O . VAL A 1 85 ? -1.872 -8.708 -5.921 1.00 90.38 85 VAL A O 1
ATOM 671 N N . LEU A 1 86 ? -0.534 -7.251 -4.849 1.00 92.56 86 LEU A N 1
ATOM 672 C CA . LEU A 1 86 ? -0.237 -8.083 -3.694 1.00 92.56 86 LEU A CA 1
ATOM 673 C C . LEU A 1 86 ? -0.770 -7.395 -2.439 1.00 92.56 86 LEU A C 1
ATOM 675 O O . LEU A 1 86 ? -0.457 -6.235 -2.178 1.00 92.56 86 LEU A O 1
ATOM 679 N N . VAL A 1 87 ? -1.547 -8.113 -1.633 1.00 93.25 87 VAL A N 1
ATOM 680 C CA . VAL A 1 87 ? -1.966 -7.625 -0.313 1.00 93.25 87 VAL A CA 1
ATOM 681 C C . VAL A 1 87 ? -0.821 -7.860 0.670 1.00 93.25 87 VAL A C 1
ATOM 683 O O . VAL A 1 87 ? -0.481 -9.006 0.955 1.00 93.25 87 VAL A O 1
ATOM 686 N N . LEU A 1 88 ? -0.216 -6.785 1.177 1.00 93.31 88 LEU A N 1
ATOM 687 C CA . LEU A 1 88 ? 0.882 -6.859 2.147 1.00 93.31 88 LEU A CA 1
ATOM 688 C C . LEU A 1 88 ? 0.368 -6.926 3.588 1.00 93.31 88 LEU A C 1
ATOM 690 O O . LEU A 1 88 ? 0.916 -7.654 4.411 1.00 93.31 88 LEU A O 1
ATOM 694 N N . ALA A 1 89 ? -0.684 -6.165 3.882 1.00 94.19 89 ALA A N 1
ATOM 695 C CA . ALA A 1 89 ? -1.421 -6.214 5.138 1.00 94.19 89 ALA A CA 1
ATOM 696 C C . ALA A 1 89 ? -2.880 -5.842 4.870 1.00 94.19 89 ALA A C 1
ATOM 698 O O . ALA A 1 89 ? -3.152 -4.993 4.022 1.00 94.19 89 ALA A O 1
ATOM 699 N N . ALA A 1 90 ? -3.813 -6.458 5.588 1.00 92.38 90 ALA A N 1
ATOM 700 C CA . ALA A 1 90 ? -5.236 -6.167 5.458 1.00 92.38 90 ALA A CA 1
ATOM 701 C C . ALA A 1 90 ? -5.815 -5.724 6.798 1.00 92.38 90 ALA A C 1
ATOM 703 O O . ALA A 1 90 ? -5.433 -6.253 7.843 1.00 92.38 90 ALA A O 1
ATOM 704 N N . GLY A 1 91 ? -6.750 -4.778 6.760 1.00 92.00 91 GLY A N 1
ATOM 705 C CA . GLY A 1 91 ? -7.399 -4.239 7.946 1.00 92.00 91 GLY A CA 1
ATOM 706 C 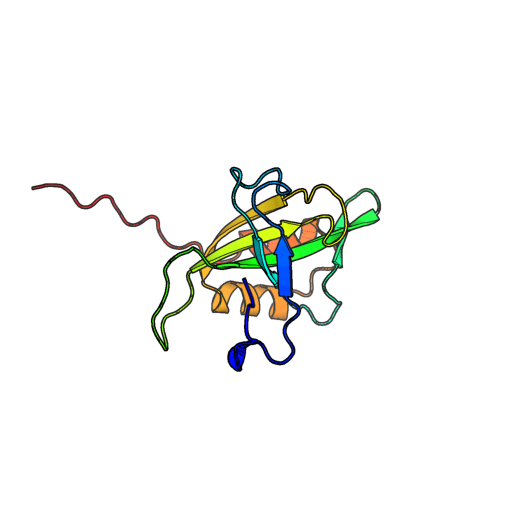C . GLY A 1 91 ? -6.403 -3.608 8.902 1.00 92.00 91 GLY A C 1
ATOM 707 O O . GLY A 1 91 ? -6.173 -4.124 9.989 1.00 92.00 91 GLY A O 1
ATOM 708 N N . VAL A 1 92 ? -5.833 -2.478 8.509 1.00 93.06 92 VAL A N 1
ATOM 709 C CA . VAL A 1 92 ? -4.983 -1.627 9.348 1.00 93.06 92 VAL A CA 1
ATOM 710 C C . VAL A 1 92 ? -5.519 -0.198 9.356 1.00 93.06 92 VAL A C 1
ATOM 712 O O . VAL A 1 92 ? -6.324 0.178 8.501 1.00 93.06 92 VAL A O 1
ATOM 715 N N . TRP A 1 93 ? -5.086 0.609 10.323 1.00 91.69 93 TRP A N 1
ATOM 716 C CA . TRP A 1 93 ? -5.353 2.048 10.314 1.00 91.69 93 TRP A CA 1
ATOM 717 C C . TRP A 1 93 ? -4.366 2.779 9.400 1.00 91.69 93 TRP A C 1
ATOM 719 O O . TRP A 1 93 ? -3.171 2.484 9.427 1.00 91.69 93 TRP A O 1
ATOM 729 N N . GLU A 1 94 ? -4.852 3.771 8.651 1.00 89.69 94 GLU A N 1
ATOM 730 C CA . GLU A 1 94 ? -4.017 4.622 7.793 1.00 89.69 94 GLU A CA 1
ATOM 731 C C . GLU A 1 94 ? -2.864 5.270 8.568 1.00 89.69 94 GLU A C 1
ATOM 733 O O . GLU A 1 94 ? -1.710 5.112 8.179 1.00 89.69 94 GLU A O 1
ATOM 738 N N . ASP A 1 95 ? -3.157 5.923 9.698 1.00 89.75 95 ASP A N 1
ATOM 739 C CA . ASP A 1 95 ? -2.146 6.613 10.512 1.00 89.75 95 ASP A CA 1
ATOM 740 C C . ASP A 1 95 ? -1.012 5.671 10.952 1.00 89.75 95 ASP A C 1
ATOM 742 O O . ASP A 1 95 ? 0.161 6.050 10.950 1.00 89.75 95 ASP A O 1
ATOM 746 N N . ASP A 1 96 ? -1.354 4.429 11.309 1.00 91.62 96 ASP A N 1
ATOM 747 C CA . ASP A 1 96 ? -0.383 3.429 11.760 1.00 91.62 96 ASP A CA 1
ATOM 748 C C . ASP A 1 96 ? 0.468 2.922 10.585 1.00 91.62 96 ASP A C 1
ATOM 750 O O . ASP A 1 96 ? 1.682 2.739 10.728 1.00 91.62 96 ASP A O 1
ATOM 754 N N . ALA A 1 97 ? -0.139 2.744 9.407 1.00 90.88 97 ALA A N 1
ATOM 755 C CA . ALA A 1 97 ? 0.577 2.398 8.183 1.00 90.88 97 ALA A CA 1
ATOM 756 C C . ALA A 1 97 ? 1.554 3.515 7.775 1.00 90.88 97 ALA A C 1
ATOM 758 O O . ALA A 1 97 ? 2.735 3.253 7.528 1.00 90.88 97 ALA A O 1
ATOM 759 N N . GLU A 1 98 ? 1.106 4.771 7.771 1.00 89.06 98 GLU A N 1
ATOM 760 C CA . GLU A 1 98 ? 1.947 5.929 7.460 1.00 89.06 98 GLU A CA 1
ATOM 761 C C . GLU A 1 98 ? 3.103 6.081 8.441 1.00 89.06 98 GLU A C 1
ATOM 763 O O . GLU A 1 98 ? 4.256 6.250 8.030 1.00 89.06 98 GLU A O 1
ATOM 768 N N . ALA A 1 99 ? 2.821 5.978 9.741 1.00 89.06 99 ALA A N 1
ATOM 769 C CA . ALA A 1 99 ? 3.840 6.056 10.776 1.00 89.06 99 ALA A CA 1
ATOM 770 C C . ALA A 1 99 ? 4.898 4.955 10.606 1.00 89.06 99 ALA A C 1
ATOM 772 O O . ALA A 1 99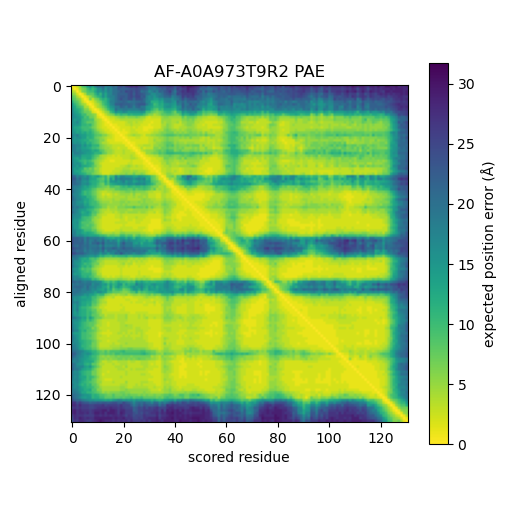 ? 6.098 5.237 10.693 1.00 89.06 99 ALA A O 1
ATOM 773 N N . ALA A 1 100 ? 4.481 3.722 10.305 1.00 90.50 100 ALA A N 1
ATOM 774 C CA . ALA A 1 100 ? 5.391 2.600 10.102 1.00 90.50 100 ALA A CA 1
ATOM 775 C C . ALA A 1 100 ? 6.325 2.814 8.899 1.00 90.50 100 ALA A C 1
ATOM 777 O O . ALA A 1 100 ? 7.546 2.658 9.028 1.00 90.50 100 ALA A O 1
ATOM 778 N N . PHE A 1 101 ? 5.7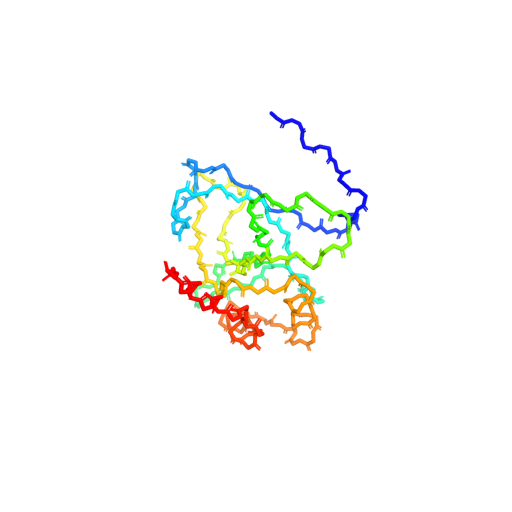82 3.225 7.749 1.00 88.44 101 PHE A N 1
ATOM 779 C CA . PHE A 1 101 ? 6.572 3.471 6.536 1.00 88.44 101 PHE A CA 1
ATOM 780 C C . PHE A 1 101 ? 7.468 4.709 6.656 1.00 88.44 101 PHE A C 1
ATOM 782 O O . PHE A 1 101 ? 8.593 4.712 6.147 1.00 88.44 101 PHE A O 1
ATOM 789 N N . ARG A 1 102 ? 7.038 5.727 7.409 1.00 85.94 102 ARG A N 1
ATOM 790 C CA . ARG A 1 102 ? 7.868 6.896 7.724 1.00 85.94 102 ARG A CA 1
ATOM 791 C C . ARG A 1 102 ? 9.037 6.551 8.647 1.00 85.94 102 ARG A C 1
ATOM 793 O O . ARG A 1 102 ? 10.113 7.128 8.495 1.00 85.94 102 ARG A O 1
ATOM 800 N N . ALA A 1 103 ? 8.839 5.628 9.588 1.00 87.19 103 ALA A N 1
ATOM 801 C CA . ALA A 1 103 ? 9.855 5.240 10.564 1.00 87.19 103 ALA A CA 1
ATOM 802 C C . ALA A 1 103 ? 10.918 4.282 10.000 1.00 87.19 103 ALA A C 1
ATOM 804 O O . ALA A 1 103 ? 12.071 4.358 10.420 1.00 87.19 103 ALA A O 1
ATOM 805 N N . LYS A 1 104 ? 10.552 3.374 9.081 1.00 80.81 104 LYS A N 1
ATOM 806 C CA . LYS A 1 104 ? 11.408 2.231 8.702 1.00 80.81 104 LYS A CA 1
ATOM 807 C C . LYS A 1 104 ? 12.068 2.285 7.317 1.00 80.81 104 LYS A C 1
ATOM 809 O O . LYS A 1 104 ? 12.780 1.344 6.998 1.00 80.81 104 LYS A O 1
ATOM 814 N N . VAL A 1 105 ? 11.883 3.354 6.533 1.00 81.12 105 VAL A N 1
ATOM 815 C CA . VAL A 1 105 ? 12.530 3.622 5.217 1.00 81.12 105 VAL A CA 1
ATOM 816 C C . VAL A 1 105 ? 12.895 2.341 4.431 1.00 81.12 105 VAL A C 1
ATOM 818 O O . VAL A 1 105 ? 14.078 2.041 4.255 1.00 81.12 105 VAL A O 1
ATOM 821 N N . PRO A 1 106 ? 11.899 1.542 4.001 1.00 85.25 106 PRO A N 1
ATOM 822 C CA . PRO A 1 106 ? 12.161 0.319 3.248 1.00 85.25 106 PRO A CA 1
ATOM 823 C C . PRO A 1 106 ? 12.865 0.629 1.920 1.00 85.25 106 PRO A C 1
ATOM 825 O O . PRO A 1 106 ? 12.584 1.647 1.291 1.00 85.25 106 PRO A O 1
ATOM 828 N N . ALA A 1 107 ? 13.770 -0.257 1.493 1.00 87.75 107 ALA A N 1
ATOM 829 C CA . ALA A 1 107 ? 14.533 -0.111 0.248 1.00 87.75 107 ALA A CA 1
ATOM 830 C C . ALA A 1 107 ? 14.158 -1.153 -0.824 1.00 87.75 107 ALA A C 1
ATOM 832 O O . ALA A 1 107 ? 14.593 -1.044 -1.966 1.00 87.75 107 ALA A O 1
ATOM 833 N N . SER A 1 108 ? 13.359 -2.162 -0.465 1.00 91.19 108 SER A N 1
ATOM 834 C CA . SER A 1 108 ? 12.921 -3.248 -1.347 1.00 91.19 108 SER A CA 1
ATOM 835 C C . SER A 1 108 ? 11.475 -3.649 -1.056 1.00 91.19 108 SER A C 1
ATOM 837 O O . SER A 1 108 ? 10.951 -3.362 0.026 1.00 91.19 108 SER A O 1
ATOM 839 N N . LEU A 1 109 ? 10.832 -4.356 -1.991 1.00 91.25 109 LEU A N 1
ATOM 840 C CA . LEU A 1 109 ? 9.475 -4.876 -1.795 1.00 91.25 109 LEU A CA 1
ATOM 841 C C . LEU A 1 109 ? 9.412 -5.839 -0.598 1.00 91.25 109 LEU A C 1
ATOM 843 O O . LEU A 1 109 ? 8.461 -5.817 0.181 1.00 91.25 109 LEU A O 1
ATOM 847 N N . GLY A 1 110 ? 10.458 -6.649 -0.408 1.00 92.06 110 GLY A N 1
ATOM 848 C CA . GLY A 1 110 ? 10.567 -7.543 0.745 1.00 92.06 110 GLY A CA 1
ATOM 849 C C . GLY A 1 110 ? 10.634 -6.786 2.075 1.00 92.06 110 GLY A C 1
ATOM 850 O O . GLY A 1 110 ? 10.010 -7.203 3.050 1.00 92.06 110 GLY A O 1
ATOM 851 N N . ASP A 1 111 ? 11.336 -5.653 2.123 1.00 92.06 111 ASP A N 1
ATOM 852 C CA . ASP A 1 111 ? 11.366 -4.801 3.317 1.00 92.06 111 ASP A CA 1
ATOM 853 C C . ASP A 1 111 ? 10.022 -4.123 3.556 1.00 92.06 111 ASP A C 1
ATOM 855 O O . ASP A 1 111 ? 9.538 -4.117 4.687 1.00 92.06 111 ASP A O 1
ATOM 859 N N . ALA A 1 112 ? 9.385 -3.612 2.501 1.00 91.12 112 ALA A N 1
ATOM 860 C CA . ALA A 1 112 ? 8.054 -3.026 2.590 1.00 91.12 112 ALA A CA 1
ATOM 861 C C . ALA A 1 112 ? 7.028 -4.033 3.135 1.00 91.12 112 ALA A C 1
ATOM 863 O O . ALA A 1 112 ? 6.254 -3.694 4.029 1.00 91.12 112 ALA A O 1
ATOM 864 N N . ALA A 1 113 ? 7.082 -5.292 2.686 1.00 92.94 113 ALA A N 1
ATOM 865 C CA . ALA A 1 113 ? 6.241 -6.364 3.214 1.00 92.94 113 ALA A CA 1
ATOM 866 C C . ALA A 1 113 ? 6.483 -6.611 4.715 1.00 92.94 113 ALA A C 1
ATOM 868 O O . ALA A 1 113 ? 5.531 -6.772 5.476 1.00 92.94 113 ALA A O 1
ATOM 869 N N . ARG A 1 114 ? 7.742 -6.581 5.179 1.00 93.62 114 ARG A N 1
ATOM 870 C CA . ARG A 1 114 ? 8.068 -6.708 6.615 1.00 93.62 114 ARG A CA 1
ATOM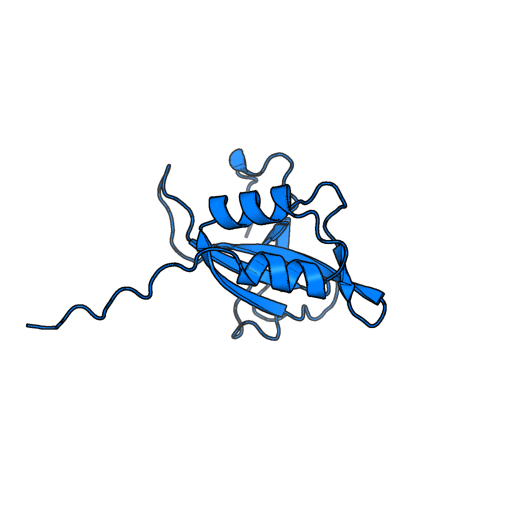 871 C C . ARG A 1 114 ? 7.576 -5.518 7.436 1.00 93.62 114 ARG A C 1
ATOM 873 O O . ARG A 1 114 ? 7.157 -5.704 8.576 1.00 93.62 114 ARG A O 1
ATOM 880 N N . VAL A 1 115 ? 7.649 -4.302 6.889 1.00 92.38 115 VAL A N 1
ATOM 881 C CA . VAL A 1 115 ? 7.103 -3.101 7.539 1.00 92.38 115 VAL A CA 1
ATOM 882 C C . VAL A 1 115 ? 5.588 -3.225 7.666 1.00 92.38 115 VAL A C 1
ATOM 884 O O . VAL A 1 115 ? 5.078 -3.066 8.771 1.00 92.38 115 VAL A O 1
ATOM 887 N N . ALA A 1 116 ? 4.896 -3.574 6.578 1.00 92.19 116 ALA A N 1
ATOM 888 C CA . ALA A 1 116 ? 3.448 -3.759 6.552 1.00 92.19 116 ALA A CA 1
ATOM 889 C C . ALA A 1 116 ? 2.983 -4.836 7.544 1.00 92.19 116 ALA A C 1
ATOM 891 O O . ALA A 1 116 ? 2.084 -4.586 8.339 1.00 92.19 116 ALA A O 1
ATOM 892 N N . ALA A 1 117 ? 3.651 -5.993 7.577 1.00 92.56 117 ALA A N 1
ATOM 893 C CA . ALA A 1 117 ? 3.323 -7.087 8.493 1.00 92.56 117 ALA A CA 1
ATOM 894 C C . ALA A 1 117 ? 3.503 -6.733 9.983 1.00 92.56 117 ALA A C 1
ATOM 896 O O . ALA A 1 117 ? 2.949 -7.406 10.849 1.00 92.56 117 ALA A O 1
ATOM 897 N N . ALA A 1 118 ? 4.293 -5.700 10.292 1.00 92.12 118 ALA A N 1
ATOM 898 C CA . ALA A 1 11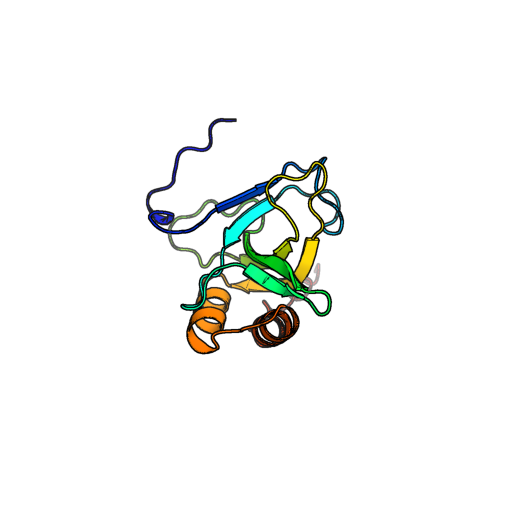8 ? 4.493 -5.210 11.653 1.00 92.12 118 ALA A CA 1
ATOM 899 C C . ALA A 1 118 ? 3.461 -4.148 12.077 1.00 92.12 118 ALA A C 1
ATOM 901 O O . ALA A 1 118 ? 3.483 -3.724 13.234 1.00 92.12 118 ALA A O 1
ATOM 902 N N . VAL A 1 119 ? 2.594 -3.692 11.166 1.00 92.00 119 VAL A N 1
ATOM 903 C CA . VAL A 1 119 ? 1.511 -2.754 11.483 1.00 92.00 119 VAL A CA 1
ATOM 904 C C . VAL A 1 119 ? 0.432 -3.488 12.276 1.00 92.00 119 VAL A C 1
ATOM 906 O O . VAL A 1 119 ? 0.098 -4.637 11.992 1.00 92.00 119 VAL A O 1
ATOM 909 N N . ALA A 1 120 ? -0.112 -2.831 13.299 1.00 89.50 120 ALA A N 1
ATOM 910 C CA . ALA A 1 120 ? -1.170 -3.414 14.107 1.00 89.50 120 ALA A CA 1
ATOM 911 C C . ALA A 1 120 ? -2.437 -3.617 13.262 1.00 89.50 120 ALA A C 1
ATOM 913 O O . ALA A 1 120 ? -3.026 -2.661 12.757 1.00 89.50 120 ALA A O 1
ATOM 914 N N . HIS A 1 121 ? -2.867 -4.871 13.137 1.00 87.62 121 HIS A N 1
ATOM 915 C CA . HIS A 1 121 ? -4.125 -5.195 12.482 1.00 87.62 121 HIS A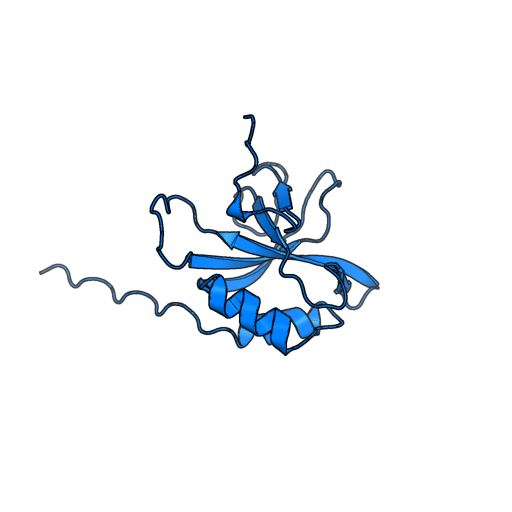 CA 1
ATOM 916 C C . HIS A 1 121 ? -5.311 -4.802 13.364 1.00 87.62 121 HIS A C 1
ATOM 918 O O . HIS A 1 121 ? -5.303 -4.971 14.589 1.00 87.62 121 HIS A O 1
ATOM 924 N N . LEU A 1 122 ? -6.369 -4.327 12.720 1.00 85.81 122 LEU A N 1
ATOM 925 C CA . LEU A 1 122 ? -7.692 -4.221 13.304 1.00 85.81 122 LEU A CA 1
ATOM 926 C C . LEU A 1 122 ? -8.072 -5.604 13.818 1.00 85.81 122 LEU A C 1
ATOM 928 O O . LEU A 1 122 ? -8.080 -6.580 13.067 1.00 85.81 122 LEU A O 1
ATOM 932 N N . SER A 1 123 ? -8.378 -5.700 15.112 1.00 74.81 123 SER A N 1
ATOM 933 C CA . SER A 1 123 ? -8.888 -6.955 15.652 1.00 74.81 123 SER A CA 1
ATOM 934 C C . SER A 1 123 ? -10.127 -7.357 14.850 1.00 74.81 123 SER A C 1
ATOM 936 O O . SER A 1 123 ? -11.013 -6.510 14.672 1.00 74.81 123 SER A O 1
ATOM 938 N N . PRO A 1 124 ? -10.226 -8.612 14.374 1.00 57.16 124 PRO A N 1
ATOM 939 C CA . PRO A 1 124 ? -11.458 -9.090 13.779 1.00 57.16 124 PRO A CA 1
ATOM 940 C C . PRO A 1 124 ? -12.536 -8.904 14.837 1.00 57.16 124 PRO A C 1
ATOM 942 O O . PRO A 1 124 ? -12.466 -9.469 15.929 1.00 57.16 124 PRO A O 1
ATOM 945 N N . ARG A 1 125 ? -13.487 -8.013 14.552 1.00 47.19 125 ARG A N 1
ATOM 946 C CA . ARG A 1 125 ? -14.616 -7.750 15.435 1.00 47.19 125 ARG A CA 1
ATOM 947 C C . ARG A 1 125 ? -15.247 -9.107 15.738 1.00 47.19 125 ARG A C 1
ATOM 949 O O . ARG A 1 125 ? -15.715 -9.767 14.813 1.00 47.19 125 ARG A O 1
ATOM 956 N N . ALA A 1 126 ? -15.195 -9.534 17.002 1.00 41.16 126 ALA A N 1
ATOM 957 C CA . ALA A 1 126 ? -15.803 -10.786 17.433 1.00 41.16 126 ALA A CA 1
ATOM 958 C C . ALA A 1 126 ? -17.237 -10.845 16.879 1.00 41.16 126 ALA A C 1
ATOM 960 O O . ALA A 1 126 ? -17.928 -9.814 16.922 1.00 41.16 126 ALA A O 1
ATOM 961 N N . PRO A 1 127 ? -17.684 -11.987 16.321 1.00 42.84 127 PRO A N 1
ATOM 962 C CA . PRO A 1 127 ? -19.048 -12.099 15.837 1.00 42.84 127 PRO A CA 1
ATOM 963 C C . PRO A 1 127 ? -19.974 -11.712 16.988 1.00 42.84 127 PRO A C 1
ATOM 965 O O . PRO A 1 127 ? -19.880 -12.260 18.086 1.00 42.84 127 PRO A O 1
ATOM 968 N N . ARG A 1 128 ? -20.821 -10.701 16.759 1.00 42.84 128 ARG A N 1
ATOM 969 C CA . ARG A 1 128 ? -21.910 -10.372 17.678 1.00 42.84 128 ARG A CA 1
ATOM 970 C C . ARG A 1 128 ? -22.699 -11.665 17.862 1.00 42.84 128 ARG A C 1
ATOM 972 O O . ARG A 1 128 ? -23.295 -12.136 16.898 1.00 42.84 128 ARG A O 1
ATOM 979 N N . ALA A 1 129 ? -22.655 -12.238 19.063 1.00 43.66 129 ALA A N 1
ATOM 980 C CA . ALA A 1 129 ? -23.539 -13.329 19.432 1.00 43.66 129 ALA A CA 1
ATOM 981 C C . ALA A 1 129 ? -24.971 -12.853 19.163 1.00 43.66 129 ALA A C 1
ATOM 983 O O . ALA A 1 129 ? -25.416 -11.859 19.742 1.00 43.66 129 ALA A O 1
ATOM 984 N N . ALA A 1 130 ? -25.636 -13.495 18.205 1.00 49.59 130 ALA A N 1
ATOM 985 C CA . ALA A 1 130 ? -27.074 -13.384 18.063 1.00 49.59 130 ALA A CA 1
ATOM 986 C C . ALA A 1 130 ? -27.670 -14.016 19.327 1.00 49.59 130 ALA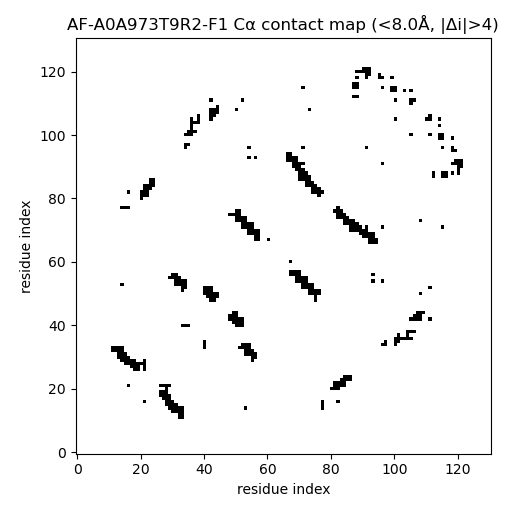 A C 1
ATOM 988 O O . ALA A 1 130 ? -27.373 -15.175 19.625 1.00 49.59 130 ALA A O 1
ATOM 989 N N . GLY A 1 131 ? -28.371 -13.197 20.111 1.00 50.50 131 GLY A N 1
ATOM 990 C CA . GLY A 1 131 ? -29.163 -13.646 21.254 1.00 50.50 131 GLY A CA 1
ATOM 991 C C . GLY A 1 131 ? -30.460 -14.311 20.826 1.00 50.50 131 GLY A C 1
ATOM 992 O O . GLY A 1 131 ? -30.815 -14.200 19.630 1.00 50.50 131 GLY A O 1
#

pLDDT: mean 78.41, std 16.77, range [37.06, 94.19]

Foldseek 3Di:
DDDDDDPVCVPWDWAWDCLVQEPPPPSHTFTWTFQDAPVDQWAQEPVGQTWGWTWGFDPDDPDPPDFTWTWTWIWRDRPDSHIYIDTLGHAATPVQLNVLCHVQVDRHPVSNSVSRVPGDHDDPPPPDPDD

Mean predicted aligned error: 8.97 Å

Radius of gyration: 15.13 Å; Cα contacts (8 Å, |Δi|>4): 248; chains: 1; bounding box: 44×33×41 Å